Protein AF-A0A8J7VV98-F1 (afdb_monomer)

Radius of gyration: 13.64 Å; Cα contacts (8 Å, |Δi|>4): 137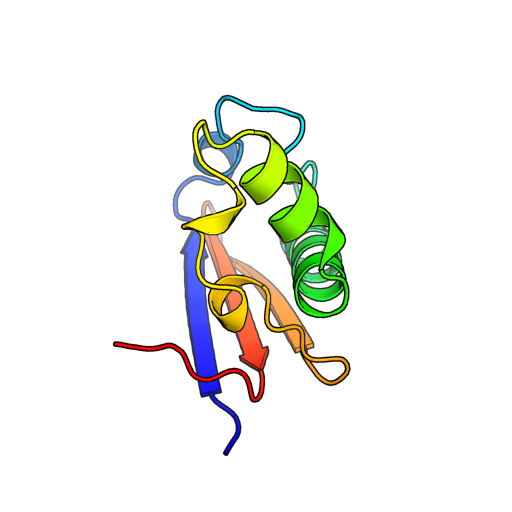; chains: 1; bounding box: 29×32×29 Å

Organism: NCBI:txid1776034

Mean predicted aligned error: 8.18 Å

Solvent-accessible surface area (backbone atoms only — not comparable to full-atom values): 5367 Å² total; per-residue (Å²): 116,76,39,76,48,77,50,73,36,72,48,66,71,70,60,42,47,97,47,75,92,80,28,66,82,52,90,46,30,54,51,40,16,51,54,50,26,51,47,38,46,33,46,63,60,46,51,55,55,36,68,70,41,96,57,46,85,78,52,62,68,75,81,42,64,57,31,82,81,35,44,42,49,34,43,69,53,93,74,24,34,38,34,42,36,39,29,63,62,81,79,85,127

Structure (mmCIF, N/CA/C/O backbone):
data_AF-A0A8J7VV98-F1
#
_entry.id   AF-A0A8J7VV98-F1
#
loop_
_atom_site.group_PDB
_atom_site.id
_atom_site.type_symbol
_atom_site.label_atom_id
_atom_site.label_alt_id
_atom_site.label_comp_id
_atom_site.label_asym_id
_atom_site.label_entity_id
_atom_site.label_seq_id
_atom_site.pdbx_PDB_ins_code
_atom_site.Cartn_x
_atom_site.Cartn_y
_atom_site.Cartn_z
_atom_site.occupancy
_atom_site.B_iso_or_equiv
_atom_site.auth_seq_id
_atom_site.auth_comp_id
_atom_site.auth_asym_id
_atom_site.auth_atom_id
_atom_site.pdbx_PDB_model_num
ATOM 1 N N . MET A 1 1 ? 16.374 -9.453 -6.148 1.00 63.03 1 MET A N 1
ATOM 2 C CA . MET A 1 1 ? 16.117 -10.058 -4.820 1.00 63.03 1 MET A CA 1
ATOM 3 C C . MET A 1 1 ? 14.751 -9.567 -4.372 1.00 63.03 1 MET A C 1
ATOM 5 O O . MET A 1 1 ? 14.462 -8.413 -4.636 1.00 63.03 1 MET A O 1
ATOM 9 N N . ALA A 1 2 ? 13.903 -10.421 -3.795 1.00 72.12 2 ALA A N 1
ATOM 10 C CA . ALA A 1 2 ? 12.597 -9.990 -3.292 1.00 72.12 2 ALA A CA 1
ATOM 11 C C . ALA A 1 2 ? 12.759 -9.393 -1.888 1.00 72.12 2 ALA A C 1
ATOM 13 O O . ALA A 1 2 ? 13.286 -10.060 -0.996 1.00 72.12 2 ALA A O 1
ATOM 14 N N . THR A 1 3 ? 12.320 -8.154 -1.716 1.00 81.25 3 THR A N 1
ATOM 15 C CA . THR A 1 3 ? 12.243 -7.433 -0.449 1.00 81.25 3 THR A CA 1
ATOM 16 C C . THR A 1 3 ? 10.917 -7.757 0.234 1.00 81.25 3 THR A C 1
ATOM 18 O O . THR A 1 3 ? 9.873 -7.896 -0.409 1.00 81.25 3 THR A O 1
ATOM 21 N N . ARG A 1 4 ? 10.957 -7.910 1.557 1.00 83.44 4 ARG A N 1
ATOM 22 C CA . ARG A 1 4 ? 9.774 -8.167 2.375 1.00 83.44 4 ARG A CA 1
ATOM 23 C C . ARG A 1 4 ? 9.603 -7.025 3.365 1.00 83.44 4 ARG A C 1
ATOM 25 O O . ARG A 1 4 ? 10.500 -6.786 4.169 1.00 83.44 4 ARG A O 1
ATOM 32 N N . PHE A 1 5 ? 8.466 -6.346 3.304 1.00 81.88 5 PHE A N 1
ATOM 33 C CA . PHE A 1 5 ? 8.085 -5.296 4.241 1.00 81.88 5 PHE A CA 1
ATOM 34 C C . PHE A 1 5 ? 6.940 -5.809 5.105 1.00 81.88 5 PHE A C 1
ATOM 36 O O . PHE A 1 5 ? 5.954 -6.321 4.585 1.00 81.88 5 PHE A O 1
ATOM 43 N N . MET A 1 6 ? 7.065 -5.663 6.421 1.00 79.94 6 MET A N 1
ATOM 44 C CA . MET A 1 6 ? 5.949 -5.876 7.341 1.00 79.94 6 MET A CA 1
ATOM 45 C C . MET A 1 6 ? 5.451 -4.520 7.806 1.00 79.94 6 MET A C 1
ATOM 47 O O . MET A 1 6 ? 6.206 -3.742 8.391 1.00 79.94 6 MET A O 1
ATOM 51 N N . VAL A 1 7 ? 4.179 -4.251 7.546 1.00 79.81 7 VAL A N 1
ATOM 52 C CA . VAL A 1 7 ? 3.491 -3.051 8.006 1.00 79.81 7 VAL A CA 1
ATOM 53 C C . VAL A 1 7 ? 2.436 -3.490 9.004 1.00 79.81 7 VAL A C 1
ATOM 55 O O . VAL A 1 7 ? 1.415 -4.069 8.643 1.00 79.81 7 VAL A O 1
ATOM 58 N N . SER A 1 8 ? 2.684 -3.211 10.279 1.00 77.81 8 SER A N 1
ATOM 59 C CA . SER A 1 8 ? 1.689 -3.412 11.325 1.00 77.81 8 SER A CA 1
ATOM 60 C C . SER A 1 8 ? 0.935 -2.104 11.550 1.00 77.81 8 SER A C 1
ATOM 62 O O . SER A 1 8 ? 1.520 -1.090 11.927 1.00 77.81 8 SER A O 1
ATOM 64 N N . LEU A 1 9 ? -0.376 -2.137 11.346 1.00 72.12 9 LEU A N 1
ATOM 65 C CA . LEU A 1 9 ? -1.311 -1.048 11.593 1.00 72.12 9 LEU A CA 1
ATOM 66 C C . LEU A 1 9 ? -2.010 -1.295 12.936 1.00 72.12 9 LEU A C 1
ATOM 68 O O . LEU A 1 9 ? -2.993 -2.038 12.986 1.00 72.12 9 LEU A O 1
ATOM 72 N N . PRO A 1 10 ? -1.529 -0.699 14.043 1.00 69.62 10 PRO A N 1
ATOM 73 C CA . PRO A 1 10 ? -2.172 -0.836 15.347 1.00 69.62 10 PRO A CA 1
ATOM 74 C C . PRO A 1 10 ? -3.539 -0.143 15.416 1.00 69.62 10 PRO A C 1
ATOM 76 O O . PRO A 1 10 ? -4.349 -0.527 16.247 1.00 69.62 10 PRO A O 1
ATOM 79 N N . ASN A 1 11 ? -3.792 0.846 14.548 1.00 65.81 11 ASN A N 1
ATOM 80 C CA . ASN A 1 11 ? -5.060 1.567 14.447 1.00 65.81 11 ASN A CA 1
ATOM 81 C C . ASN A 1 11 ? -5.502 1.650 12.974 1.00 65.81 11 ASN A C 1
ATOM 83 O O . ASN A 1 11 ? -5.006 2.515 12.248 1.00 65.81 11 ASN A O 1
ATOM 87 N N . PRO A 1 12 ? -6.433 0.796 12.513 1.00 62.69 12 PRO A N 1
ATOM 88 C CA . PRO A 1 12 ? -6.912 0.826 11.128 1.00 62.69 12 PRO A CA 1
ATOM 89 C C . PRO A 1 12 ? -7.644 2.133 10.783 1.00 62.69 12 PRO A C 1
ATOM 91 O O . PRO A 1 12 ? -7.633 2.562 9.635 1.00 62.69 12 PRO A O 1
ATOM 94 N N . GLU A 1 13 ? -8.222 2.814 11.776 1.00 62.06 13 GLU A N 1
ATOM 95 C CA . GLU A 1 13 ? -8.841 4.133 11.593 1.00 62.06 13 GLU A CA 1
ATOM 96 C C . GLU A 1 13 ? -7.809 5.225 11.280 1.00 62.06 13 GLU A C 1
ATOM 98 O O . GLU A 1 13 ? -8.092 6.120 10.493 1.00 62.06 13 GLU A O 1
ATOM 103 N N . ALA A 1 14 ? -6.589 5.119 11.820 1.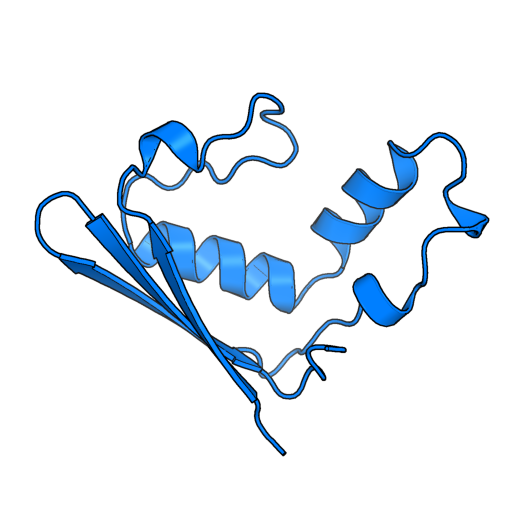00 60.88 14 ALA A N 1
ATOM 104 C CA . ALA A 1 14 ? -5.496 6.051 11.532 1.00 60.88 14 ALA A CA 1
ATOM 105 C C . ALA A 1 14 ? -4.834 5.796 10.166 1.00 60.88 14 ALA A C 1
ATOM 107 O O . ALA A 1 14 ? -4.162 6.676 9.637 1.00 60.88 14 ALA A O 1
ATOM 108 N N . ALA A 1 15 ? -5.030 4.606 9.585 1.00 56.88 15 ALA A N 1
ATOM 109 C CA . ALA A 1 15 ? -4.590 4.297 8.224 1.00 56.88 15 ALA A CA 1
ATOM 110 C C . ALA A 1 15 ? -5.443 5.013 7.161 1.00 56.88 15 ALA A C 1
ATOM 112 O O . ALA A 1 15 ? -5.015 5.156 6.015 1.00 56.88 15 ALA A O 1
ATOM 113 N N . ARG A 1 16 ? -6.635 5.495 7.541 1.00 63.47 16 ARG A N 1
ATOM 114 C CA . ARG A 1 16 ? -7.434 6.413 6.729 1.00 63.47 16 ARG A CA 1
ATOM 115 C C . ARG A 1 16 ? -6.881 7.813 6.943 1.00 63.47 16 ARG A C 1
ATOM 117 O O . ARG A 1 16 ? -7.313 8.544 7.831 1.00 63.47 16 ARG A O 1
ATOM 124 N N . GLY A 1 17 ? -5.872 8.158 6.153 1.00 57.88 17 GLY A N 1
ATOM 125 C CA . GLY A 1 17 ? -5.366 9.519 6.089 1.00 57.88 17 GLY A CA 1
ATOM 126 C C . GLY A 1 17 ? -6.481 10.545 5.810 1.00 57.88 17 GLY A C 1
ATOM 127 O O . GLY A 1 17 ? -7.576 10.194 5.355 1.00 57.88 17 GLY A O 1
ATOM 128 N N . PRO A 1 18 ? -6.208 11.835 6.056 1.00 54.97 18 PRO A N 1
ATOM 129 C CA . PRO A 1 18 ? -7.176 12.918 5.865 1.00 54.97 18 PRO A CA 1
ATOM 130 C C . PRO A 1 18 ? -7.664 13.056 4.414 1.00 54.97 18 PRO A C 1
ATOM 132 O O . PRO A 1 18 ? -8.711 13.656 4.184 1.00 54.97 18 PRO A O 1
ATOM 135 N N . ASP A 1 19 ? -6.930 12.490 3.451 1.00 60.78 19 ASP A N 1
ATOM 136 C CA . ASP A 1 19 ? -7.239 12.557 2.028 1.00 60.78 19 ASP A CA 1
ATOM 137 C C . ASP A 1 19 ? -7.958 11.283 1.548 1.00 60.78 19 ASP A C 1
ATOM 139 O O . ASP A 1 19 ? -7.316 10.249 1.344 1.00 60.78 19 ASP A O 1
ATOM 143 N N . PRO A 1 20 ? -9.286 11.311 1.319 1.00 64.56 20 PRO A N 1
ATOM 144 C CA . PRO A 1 20 ? -10.037 10.139 0.862 1.00 64.56 20 PRO A CA 1
ATOM 145 C C . PRO A 1 20 ? -9.600 9.651 -0.528 1.00 64.56 20 PRO A C 1
ATOM 147 O O . PRO A 1 20 ? -9.903 8.525 -0.904 1.00 64.56 20 PRO A O 1
ATOM 150 N N . ALA A 1 21 ? -8.886 10.482 -1.294 1.00 61.81 21 ALA A N 1
ATOM 151 C CA . ALA A 1 21 ? -8.331 10.123 -2.595 1.00 61.81 21 ALA A CA 1
ATOM 152 C C . ALA A 1 21 ? -7.084 9.221 -2.514 1.00 61.81 21 ALA A C 1
ATOM 154 O O . ALA A 1 21 ? -6.778 8.545 -3.498 1.00 61.81 21 ALA A O 1
ATOM 155 N N . LEU A 1 22 ? -6.382 9.228 -1.376 1.00 63.50 22 LEU A N 1
ATOM 156 C CA . LEU A 1 22 ? -5.182 8.423 -1.106 1.00 63.50 22 LEU A CA 1
ATOM 157 C C . LEU A 1 22 ? -5.392 7.410 0.027 1.00 63.50 22 LEU A C 1
ATOM 159 O O . LEU A 1 22 ? -4.524 6.579 0.283 1.00 63.50 22 LEU A O 1
ATOM 163 N N . SER A 1 23 ? -6.530 7.487 0.710 1.00 66.81 23 SER A N 1
ATOM 164 C CA . SER A 1 23 ? -6.885 6.580 1.790 1.00 66.81 23 SER A CA 1
ATOM 165 C C . SER A 1 23 ? -7.455 5.270 1.270 1.00 66.81 23 SER A C 1
ATOM 167 O O . SER A 1 23 ? -8.326 5.241 0.403 1.00 66.81 23 SER A O 1
ATOM 169 N N . PHE A 1 24 ? -7.008 4.183 1.888 1.00 67.19 24 PHE A N 1
ATOM 170 C CA . PHE A 1 24 ? -7.575 2.856 1.694 1.00 67.19 24 PHE A CA 1
ATOM 171 C C . PHE A 1 24 ? -8.958 2.786 2.348 1.00 67.19 24 PHE A C 1
ATOM 173 O O . PHE A 1 24 ? -9.142 3.202 3.498 1.00 67.19 24 PHE A O 1
ATOM 180 N N . SER A 1 25 ? -9.943 2.280 1.609 1.00 65.88 25 SER A N 1
ATOM 181 C CA . SER A 1 25 ? -11.332 2.195 2.082 1.00 65.88 25 SER A CA 1
ATOM 182 C C . SER A 1 25 ? -11.625 0.871 2.788 1.00 65.88 25 SER A C 1
ATOM 184 O O . SER A 1 25 ? -12.612 0.764 3.523 1.00 65.88 25 SER A O 1
ATOM 186 N N . ALA A 1 26 ? -10.774 -0.136 2.591 1.00 67.69 26 ALA A N 1
ATOM 187 C CA . ALA A 1 26 ? -10.928 -1.445 3.192 1.00 67.69 26 ALA A CA 1
ATOM 188 C C . ALA A 1 26 ? -10.955 -1.402 4.729 1.00 67.69 26 ALA A C 1
ATOM 190 O O . ALA A 1 26 ? -10.126 -0.784 5.396 1.00 67.69 26 ALA A O 1
ATOM 191 N N . VAL A 1 27 ? -11.930 -2.112 5.301 1.00 66.75 27 VAL A N 1
ATOM 192 C CA . VAL A 1 27 ? -12.102 -2.280 6.757 1.00 66.75 27 VAL A CA 1
ATOM 193 C C . VAL A 1 27 ? -11.464 -3.586 7.249 1.00 66.75 27 VAL A C 1
ATOM 195 O O . VAL A 1 27 ? -11.139 -3.728 8.426 1.00 66.75 27 VAL A O 1
ATOM 198 N N . SER A 1 28 ? -11.263 -4.536 6.338 1.00 74.19 28 SER A N 1
ATOM 199 C CA . SER A 1 28 ? -10.731 -5.871 6.610 1.00 74.19 28 SER A CA 1
ATOM 200 C C . SER A 1 28 ? -9.287 -5.987 6.130 1.00 74.19 28 SER A C 1
ATOM 202 O O . SER A 1 28 ? -8.910 -5.373 5.133 1.00 74.19 28 SER A O 1
ATOM 204 N N . ALA A 1 29 ? -8.491 -6.818 6.808 1.00 78.94 29 ALA A N 1
ATOM 205 C CA . ALA A 1 29 ? -7.086 -7.033 6.460 1.00 78.94 29 ALA A CA 1
ATOM 206 C C . ALA A 1 29 ? -6.895 -7.540 5.020 1.00 78.94 29 ALA A C 1
ATOM 208 O O . ALA A 1 29 ? -5.993 -7.072 4.332 1.00 78.94 29 ALA A O 1
ATOM 209 N N . GLU A 1 30 ? -7.760 -8.445 4.553 1.00 81.00 30 GLU A N 1
ATOM 210 C CA . GLU A 1 30 ? -7.728 -8.955 3.175 1.00 81.00 30 GLU A CA 1
ATOM 211 C C . GLU A 1 30 ? -8.016 -7.857 2.149 1.00 81.00 30 GLU A C 1
ATOM 213 O O . GLU A 1 30 ? -7.230 -7.674 1.228 1.00 81.00 30 GLU A O 1
ATOM 218 N N . GLY A 1 31 ? -9.067 -7.055 2.351 1.00 82.44 31 GLY A N 1
ATOM 219 C CA . GLY A 1 31 ? -9.377 -5.947 1.442 1.00 82.44 31 GLY A CA 1
ATOM 220 C C . GLY A 1 31 ? -8.256 -4.907 1.390 1.00 82.44 31 GLY A C 1
ATOM 221 O O . GLY A 1 31 ? -7.935 -4.399 0.322 1.00 82.44 31 GLY A O 1
ATOM 222 N N . PHE A 1 32 ? -7.608 -4.632 2.527 1.00 81.81 32 PHE A N 1
ATOM 223 C CA . PHE A 1 32 ? -6.464 -3.722 2.564 1.00 81.81 32 PHE A CA 1
ATOM 224 C C . PHE A 1 32 ? -5.281 -4.309 1.793 1.00 81.81 32 PHE A C 1
ATOM 226 O O . PHE A 1 32 ? -4.605 -3.596 1.057 1.00 81.81 32 PHE A O 1
ATOM 233 N N . ALA A 1 33 ? -5.039 -5.612 1.937 1.00 85.75 33 ALA A N 1
ATOM 234 C CA . ALA A 1 33 ? -4.002 -6.302 1.189 1.00 85.75 33 ALA A CA 1
ATOM 235 C C . ALA A 1 33 ? -4.276 -6.284 -0.318 1.00 85.75 33 ALA A C 1
ATOM 237 O O . ALA A 1 33 ? -3.365 -6.000 -1.086 1.00 85.75 33 ALA A O 1
ATOM 238 N N . GLU A 1 34 ? -5.516 -6.514 -0.748 1.00 85.00 34 GLU A N 1
ATOM 239 C CA . GLU A 1 34 ? -5.897 -6.422 -2.158 1.00 85.00 34 GLU A CA 1
ATOM 240 C C . GLU A 1 34 ? -5.734 -5.002 -2.711 1.00 85.00 34 GLU A C 1
ATOM 242 O O . GLU A 1 34 ? -5.125 -4.837 -3.769 1.00 85.00 34 GLU A O 1
ATOM 247 N N . GLU A 1 35 ? -6.211 -3.976 -1.995 1.00 84.12 35 GLU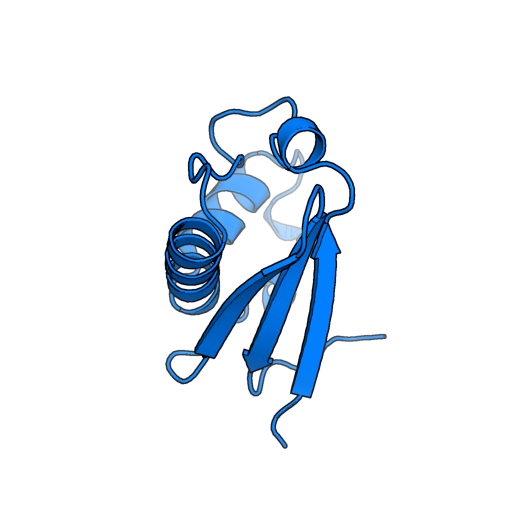 A N 1
ATOM 248 C CA . GLU A 1 35 ? -6.040 -2.578 -2.412 1.00 84.12 35 GLU A CA 1
ATOM 249 C C . GLU A 1 35 ? -4.557 -2.186 -2.467 1.00 84.12 35 GLU A C 1
ATOM 251 O O . GLU A 1 35 ? -4.116 -1.578 -3.443 1.00 84.12 35 GLU A O 1
ATOM 256 N N . LEU A 1 36 ? -3.762 -2.568 -1.463 1.00 82.62 36 LEU A N 1
ATOM 257 C CA . LEU A 1 36 ? -2.330 -2.280 -1.430 1.00 82.62 36 LEU A CA 1
ATOM 258 C C . LEU A 1 36 ? -1.579 -3.037 -2.529 1.00 82.62 36 LEU A C 1
ATOM 260 O O . LEU A 1 36 ? -0.702 -2.475 -3.178 1.00 82.62 36 LEU A O 1
ATOM 264 N N . GLN A 1 37 ? -1.940 -4.294 -2.783 1.00 87.00 37 GLN A N 1
ATOM 265 C CA . GLN A 1 37 ? -1.379 -5.077 -3.879 1.00 87.00 37 GLN A CA 1
ATOM 266 C C . GLN A 1 37 ? -1.707 -4.439 -5.229 1.00 87.00 37 GLN A C 1
ATOM 268 O O . GLN A 1 37 ? -0.826 -4.317 -6.078 1.00 87.00 37 GLN A O 1
ATOM 273 N N . ALA A 1 38 ? -2.952 -4.004 -5.435 1.00 84.62 38 ALA A N 1
ATOM 274 C CA . ALA A 1 38 ? -3.347 -3.291 -6.643 1.00 84.62 38 ALA A CA 1
ATOM 275 C C . ALA A 1 38 ? -2.568 -1.974 -6.793 1.00 84.62 38 ALA A C 1
ATOM 277 O O . ALA A 1 38 ? -2.096 -1.672 -7.888 1.00 84.62 38 ALA A O 1
ATOM 278 N N . ALA A 1 39 ? -2.360 -1.241 -5.697 1.00 80.25 39 ALA A N 1
ATOM 279 C CA . ALA A 1 39 ? -1.578 -0.007 -5.675 1.00 80.25 39 ALA A CA 1
ATOM 280 C C . ALA A 1 39 ? -0.071 -0.225 -5.918 1.00 80.25 39 ALA A C 1
ATOM 282 O O . ALA A 1 39 ? 0.576 0.635 -6.500 1.00 80.25 39 ALA A O 1
ATOM 283 N N . LEU A 1 40 ? 0.501 -1.366 -5.522 1.00 80.88 40 LEU A N 1
ATOM 284 C CA . LEU A 1 40 ? 1.899 -1.714 -5.826 1.00 80.88 40 LEU A CA 1
ATOM 285 C C . LEU A 1 40 ? 2.087 -2.181 -7.274 1.00 80.88 40 LEU A C 1
ATOM 287 O O . LEU A 1 40 ? 3.159 -2.008 -7.853 1.00 80.88 40 LEU A O 1
ATOM 291 N N . ARG A 1 41 ? 1.046 -2.773 -7.868 1.00 85.19 41 ARG A N 1
ATOM 292 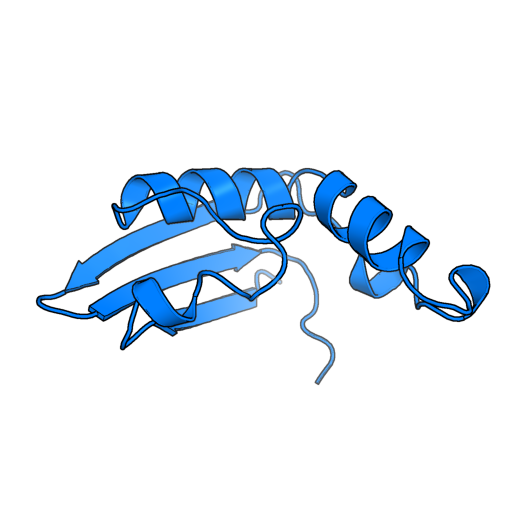C CA . ARG A 1 41 ? 1.047 -3.221 -9.268 1.00 85.19 41 ARG A CA 1
ATOM 293 C C . ARG A 1 41 ? 0.734 -2.101 -10.255 1.00 85.19 41 ARG A C 1
ATOM 295 O O . ARG A 1 41 ? 1.064 -2.235 -11.430 1.00 85.19 41 ARG A O 1
ATOM 302 N N . ALA A 1 42 ? 0.087 -1.027 -9.805 1.00 81.50 42 ALA A N 1
ATOM 303 C CA . ALA A 1 42 ? -0.341 0.079 -10.650 1.00 81.50 42 ALA A CA 1
ATOM 304 C C . ALA A 1 42 ? 0.190 1.421 -10.125 1.00 81.50 42 ALA A C 1
ATOM 306 O O . ALA A 1 42 ? -0.071 1.774 -8.979 1.00 81.50 42 ALA 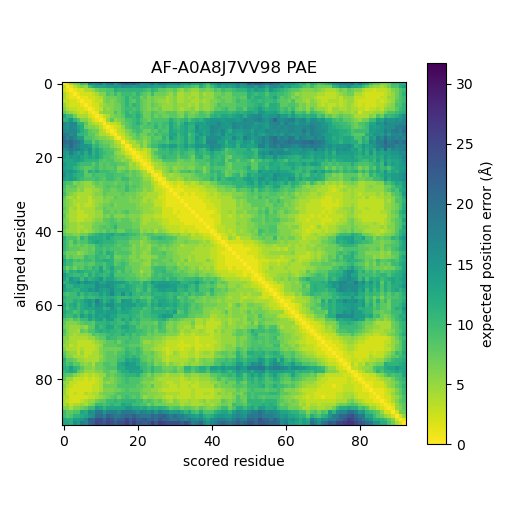A O 1
ATOM 307 N N . PRO A 1 43 ? 0.828 2.250 -10.969 1.00 78.31 43 PRO A N 1
ATOM 308 C CA . PRO A 1 43 ? 1.430 3.503 -10.512 1.00 78.31 43 PRO A CA 1
ATOM 309 C C . PRO A 1 43 ? 0.382 4.587 -10.227 1.00 78.31 43 PRO A C 1
ATOM 311 O O . PRO A 1 43 ? 0.733 5.676 -9.791 1.00 78.31 43 PRO A O 1
ATOM 314 N N . ALA A 1 44 ? -0.908 4.300 -10.423 1.00 79.62 44 ALA A N 1
ATOM 315 C CA . ALA A 1 44 ? -1.996 5.269 -10.358 1.00 79.62 44 ALA A CA 1
ATOM 316 C C . ALA A 1 44 ? -2.088 6.013 -9.013 1.00 79.62 44 ALA A C 1
ATOM 318 O O . ALA A 1 44 ? -2.389 7.207 -8.992 1.00 79.62 44 ALA A O 1
ATOM 319 N N . LEU A 1 45 ? -1.826 5.334 -7.887 1.00 76.62 45 LEU A N 1
ATOM 320 C CA . LEU A 1 45 ? -1.829 5.973 -6.565 1.00 76.62 45 LEU A CA 1
ATOM 321 C C . LEU A 1 45 ? -0.664 6.967 -6.441 1.00 76.62 45 LEU A C 1
ATOM 323 O O . LEU A 1 45 ? -0.854 8.106 -6.012 1.00 76.62 45 LEU A O 1
ATOM 327 N N . PHE A 1 46 ? 0.525 6.544 -6.876 1.00 78.00 46 PHE A N 1
ATOM 328 C CA . PHE A 1 46 ? 1.719 7.376 -6.879 1.00 78.00 46 PHE A CA 1
ATOM 329 C C . PHE A 1 46 ? 1.584 8.557 -7.839 1.00 78.00 46 PHE A C 1
ATOM 331 O O . PHE A 1 46 ? 1.926 9.673 -7.473 1.00 78.00 46 PHE A O 1
ATOM 338 N N . GLU A 1 47 ? 1.039 8.351 -9.038 1.00 80.50 47 GLU A N 1
ATOM 339 C CA . GLU A 1 47 ? 0.804 9.418 -10.011 1.00 80.50 47 GLU A CA 1
ATOM 340 C C . GLU A 1 47 ? -0.187 10.458 -9.483 1.00 80.50 47 GLU A C 1
ATOM 342 O O . GLU A 1 47 ? 0.067 11.654 -9.618 1.00 80.50 47 GLU A O 1
ATOM 347 N N . ARG A 1 48 ? -1.274 10.035 -8.818 1.00 81.81 48 ARG A N 1
ATOM 348 C CA . ARG A 1 48 ? -2.211 10.970 -8.168 1.00 81.81 48 ARG A CA 1
ATOM 349 C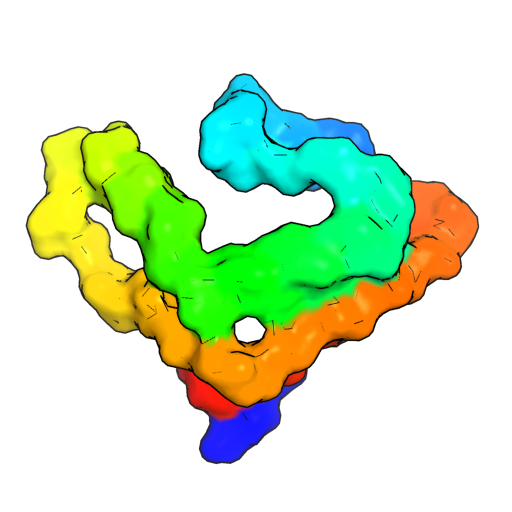 C . ARG A 1 48 ? -1.535 11.765 -7.058 1.00 81.81 48 ARG A C 1
ATOM 351 O O . ARG A 1 48 ? -1.667 12.984 -7.033 1.00 81.81 48 ARG A O 1
ATOM 358 N N . TRP A 1 49 ? -0.793 11.102 -6.171 1.00 83.75 49 TRP A N 1
ATOM 359 C CA . TRP A 1 49 ? -0.059 11.784 -5.103 1.00 83.75 49 TRP A CA 1
ATOM 360 C C . TRP A 1 49 ? 1.004 12.740 -5.657 1.00 83.75 49 TRP A C 1
ATOM 362 O O . TRP A 1 49 ? 1.114 13.874 -5.197 1.00 83.75 49 TRP A O 1
ATOM 372 N N . ARG A 1 50 ? 1.743 12.313 -6.683 1.00 80.88 50 ARG A N 1
ATOM 373 C CA . ARG A 1 50 ? 2.764 13.108 -7.368 1.00 80.88 50 ARG A CA 1
ATOM 374 C C . ARG A 1 50 ? 2.163 14.360 -7.997 1.00 80.88 50 ARG A C 1
ATOM 376 O O . ARG A 1 50 ? 2.727 15.431 -7.833 1.00 80.88 50 ARG A O 1
ATOM 383 N N . GLN A 1 51 ? 1.013 14.252 -8.662 1.00 82.75 51 GLN A N 1
ATOM 384 C CA . GLN A 1 51 ? 0.312 15.405 -9.244 1.00 82.75 51 GLN A CA 1
ATOM 385 C C . GLN A 1 51 ? -0.237 16.383 -8.198 1.00 82.75 51 GLN A C 1
ATOM 387 O O . GLN A 1 51 ? -0.457 17.548 -8.515 1.00 82.75 51 GLN A O 1
ATOM 392 N N . MET A 1 52 ? -0.467 15.926 -6.965 1.00 83.00 52 MET A N 1
ATOM 393 C CA . MET A 1 52 ? -0.862 16.793 -5.851 1.00 83.00 52 MET A CA 1
ATOM 394 C C . MET A 1 52 ? 0.318 17.551 -5.234 1.00 83.00 52 MET A C 1
ATOM 396 O O . MET A 1 52 ? 0.094 18.505 -4.489 1.00 83.00 52 MET A O 1
ATOM 400 N N . GLN A 1 53 ? 1.560 17.135 -5.501 1.00 81.38 53 GLN A N 1
ATOM 401 C CA . GLN A 1 53 ? 2.732 17.855 -5.018 1.00 81.38 53 GLN A CA 1
ATOM 402 C C . GLN A 1 53 ? 2.915 19.169 -5.792 1.00 81.38 53 GLN A C 1
ATOM 404 O O . GLN A 1 53 ? 2.641 19.217 -6.992 1.00 81.38 53 GLN A O 1
ATOM 409 N N . PRO A 1 54 ? 3.406 20.234 -5.132 1.00 78.44 54 PRO A N 1
ATOM 410 C CA . PRO A 1 54 ? 3.668 21.516 -5.785 1.00 78.44 54 PRO A CA 1
ATOM 411 C C . PRO A 1 54 ? 4.697 21.412 -6.924 1.00 78.44 54 PRO A C 1
ATOM 413 O O . PRO A 1 54 ? 4.593 22.162 -7.891 1.00 78.44 54 PRO A O 1
ATOM 416 N N . GLU A 1 55 ? 5.638 20.463 -6.845 1.00 79.50 55 GLU A N 1
ATOM 417 C CA . GLU A 1 55 ? 6.671 20.225 -7.863 1.00 79.50 55 GLU A CA 1
ATOM 418 C C . GLU A 1 55 ? 6.710 18.739 -8.268 1.00 79.50 55 GLU A C 1
ATOM 420 O O . GLU A 1 55 ? 7.520 17.962 -7.759 1.00 79.50 55 GLU A O 1
ATOM 425 N N . PRO A 1 56 ? 5.826 18.297 -9.183 1.00 76.75 56 PRO A N 1
ATOM 426 C CA . PRO A 1 56 ? 5.739 16.895 -9.587 1.00 76.75 56 PRO A CA 1
ATOM 427 C C . PRO A 1 56 ? 6.991 16.404 -10.327 1.00 76.75 56 PRO A C 1
ATOM 429 O O . PRO A 1 56 ? 7.287 15.214 -10.287 1.00 76.75 56 PRO A O 1
ATOM 432 N N . ASP A 1 57 ? 7.740 17.267 -11.012 1.00 76.94 57 ASP A N 1
ATOM 433 C CA . ASP A 1 57 ? 8.971 16.884 -11.719 1.00 76.94 57 ASP A CA 1
ATOM 434 C C . ASP A 1 57 ? 10.164 16.637 -10.780 1.00 76.94 57 ASP A C 1
ATOM 436 O O . ASP A 1 57 ? 11.034 15.838 -11.120 1.00 76.94 57 ASP A O 1
ATOM 440 N N . GLU A 1 58 ? 10.175 17.231 -9.579 1.00 80.69 58 GLU A N 1
ATOM 441 C CA . GLU A 1 58 ? 11.183 16.937 -8.544 1.00 80.69 58 GLU A CA 1
ATOM 442 C C . GLU A 1 58 ? 10.922 15.612 -7.815 1.00 80.69 58 GLU A C 1
ATOM 444 O O . GLU A 1 58 ? 11.816 15.041 -7.185 1.00 80.69 58 GLU A O 1
ATOM 449 N N . VAL A 1 59 ? 9.702 15.081 -7.912 1.00 77.75 59 VAL A N 1
ATOM 450 C CA . VAL A 1 59 ? 9.363 13.788 -7.324 1.00 77.75 59 VAL A CA 1
ATOM 451 C C . VAL A 1 59 ? 10.087 12.678 -8.083 1.00 77.75 59 VAL A C 1
ATOM 453 O O . VAL A 1 59 ? 9.834 12.432 -9.265 1.00 77.75 59 VAL A O 1
ATOM 456 N N . ASN A 1 60 ? 10.949 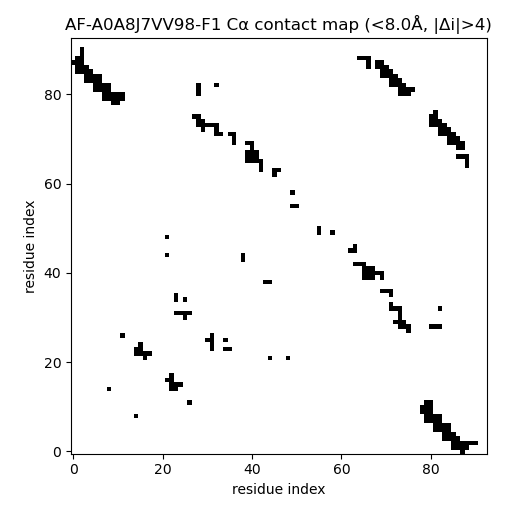11.954 -7.371 1.00 74.12 60 ASN A N 1
ATOM 457 C CA . ASN A 1 60 ? 11.728 10.862 -7.935 1.00 74.12 60 ASN A CA 1
ATOM 458 C C . ASN A 1 60 ? 10.802 9.775 -8.532 1.00 74.12 60 ASN A C 1
ATOM 460 O O . ASN A 1 60 ? 10.043 9.153 -7.784 1.00 74.12 60 ASN A O 1
ATOM 464 N N . PRO A 1 61 ? 10.874 9.481 -9.845 1.00 69.56 61 PRO A N 1
ATOM 465 C CA . PRO A 1 61 ? 10.047 8.450 -10.470 1.00 69.56 61 PRO A CA 1
ATOM 466 C C . PRO A 1 61 ? 10.330 7.045 -9.920 1.00 69.56 61 PRO A C 1
ATOM 468 O O . PRO A 1 61 ? 9.469 6.175 -10.025 1.00 69.56 61 PRO A O 1
ATOM 471 N N . ALA A 1 62 ? 11.488 6.825 -9.287 1.00 67.81 62 ALA A N 1
ATOM 472 C CA . ALA A 1 62 ? 11.793 5.576 -8.594 1.00 67.81 62 ALA A CA 1
ATOM 473 C C . ALA A 1 62 ? 10.867 5.314 -7.390 1.00 67.81 62 ALA A C 1
ATOM 475 O O . ALA A 1 62 ? 10.637 4.157 -7.055 1.00 67.81 62 ALA A O 1
ATOM 476 N N . LEU A 1 63 ? 10.279 6.355 -6.783 1.00 67.44 63 LEU A N 1
ATOM 477 C CA . LEU A 1 63 ? 9.269 6.204 -5.723 1.00 67.44 63 LEU A CA 1
ATOM 478 C C . LEU A 1 63 ? 7.933 5.658 -6.258 1.00 67.44 63 LEU A C 1
ATOM 480 O O . LEU A 1 63 ? 7.140 5.117 -5.495 1.00 67.44 63 LEU A O 1
ATOM 484 N N . GLY A 1 64 ? 7.697 5.788 -7.567 1.00 70.06 64 GLY A N 1
ATOM 485 C CA . GLY A 1 64 ? 6.542 5.237 -8.276 1.00 70.06 64 GLY A CA 1
ATOM 486 C C . GLY A 1 64 ? 6.823 3.915 -8.968 1.00 70.06 64 GLY A C 1
ATOM 487 O O . GLY A 1 64 ? 6.048 3.507 -9.835 1.00 70.06 64 GLY A O 1
ATOM 488 N N . ALA A 1 65 ? 7.952 3.276 -8.656 1.00 74.19 65 ALA A N 1
ATOM 489 C CA . ALA A 1 65 ? 8.263 1.972 -9.200 1.00 74.19 65 ALA A CA 1
ATOM 490 C C . ALA A 1 65 ? 7.167 0.982 -8.788 1.00 74.19 65 ALA A C 1
ATOM 492 O O . ALA A 1 65 ? 6.756 0.921 -7.631 1.00 74.19 65 ALA A O 1
ATOM 493 N N . THR A 1 66 ? 6.672 0.232 -9.765 1.00 81.44 66 THR A N 1
ATOM 494 C CA . THR A 1 66 ? 5.606 -0.751 -9.576 1.00 81.44 66 THR A CA 1
ATOM 495 C C . THR A 1 66 ? 6.133 -2.128 -9.882 1.00 81.44 66 THR A C 1
ATOM 497 O O . THR A 1 66 ? 7.055 -2.305 -10.680 1.00 81.44 66 THR A O 1
ATOM 500 N N . ASP A 1 67 ? 5.547 -3.112 -9.224 1.00 82.25 67 ASP A N 1
ATOM 501 C CA . ASP A 1 67 ? 5.975 -4.491 -9.334 1.00 82.25 67 ASP A CA 1
ATOM 502 C C . ASP A 1 67 ? 4.762 -5.375 -9.588 1.00 82.25 67 ASP A C 1
ATOM 504 O O . ASP A 1 67 ? 3.906 -5.559 -8.726 1.00 82.25 67 ASP A O 1
ATOM 508 N N . ALA A 1 68 ? 4.672 -5.903 -10.809 1.00 80.44 68 ALA A N 1
ATOM 509 C CA . ALA A 1 68 ? 3.548 -6.730 -11.241 1.00 80.44 68 ALA A CA 1
ATOM 510 C C . ALA A 1 68 ? 3.457 -8.052 -10.455 1.00 80.44 68 ALA A C 1
ATOM 512 O O . ALA A 1 68 ? 2.363 -8.600 -10.310 1.00 80.44 68 ALA A O 1
ATOM 513 N N . ASP A 1 69 ? 4.589 -8.535 -9.928 1.00 82.62 69 ASP A N 1
ATOM 514 C CA . ASP A 1 69 ? 4.673 -9.736 -9.089 1.00 82.62 69 ASP A CA 1
ATOM 515 C C . ASP A 1 69 ? 4.474 -9.424 -7.594 1.00 82.62 69 ASP A C 1
ATOM 517 O O . ASP A 1 69 ? 4.463 -10.335 -6.762 1.00 82.62 69 ASP A O 1
ATOM 521 N N . ALA A 1 70 ? 4.263 -8.148 -7.234 1.00 85.25 70 ALA A N 1
ATOM 522 C CA . ALA A 1 70 ? 4.042 -7.764 -5.850 1.00 85.25 70 ALA A CA 1
ATOM 523 C C . ALA A 1 70 ? 2.846 -8.529 -5.284 1.00 85.25 70 ALA A C 1
ATOM 525 O O . ALA A 1 70 ? 1.767 -8.610 -5.893 1.00 85.25 70 ALA A O 1
ATOM 526 N N . THR A 1 71 ? 3.058 -9.097 -4.104 1.00 87.69 71 THR A N 1
ATOM 527 C CA . THR A 1 71 ? 2.054 -9.837 -3.350 1.00 87.69 71 THR A CA 1
ATOM 528 C C . THR A 1 71 ? 1.928 -9.229 -1.970 1.00 87.69 71 THR A C 1
ATOM 530 O O . THR A 1 71 ? 2.928 -8.927 -1.321 1.00 87.69 71 THR A O 1
ATOM 533 N N . VAL A 1 72 ? 0.691 -9.030 -1.527 1.00 88.38 72 VAL A N 1
ATOM 534 C CA . VAL A 1 72 ? 0.407 -8.520 -0.187 1.00 88.38 72 VAL A CA 1
ATOM 535 C C . VAL A 1 72 ? -0.499 -9.512 0.515 1.00 88.38 72 VAL A C 1
ATOM 537 O O . VAL A 1 72 ? -1.527 -9.913 -0.025 1.00 88.38 72 VAL A O 1
ATOM 540 N N . ALA A 1 73 ? -0.117 -9.912 1.721 1.00 88.56 73 ALA A N 1
ATOM 541 C CA . ALA A 1 73 ? -0.920 -10.758 2.585 1.00 88.56 73 ALA A CA 1
ATOM 542 C C . ALA A 1 73 ? -1.323 -9.971 3.830 1.00 88.56 73 ALA A C 1
ATOM 544 O O . ALA A 1 73 ? -0.476 -9.562 4.621 1.00 88.56 73 ALA A O 1
ATOM 545 N N . GLY A 1 74 ? -2.625 -9.765 4.009 1.00 86.50 74 GLY A N 1
ATOM 546 C CA . GLY A 1 74 ? -3.174 -9.108 5.187 1.00 86.50 74 GLY A CA 1
ATOM 547 C C . GLY A 1 74 ? -3.674 -10.120 6.202 1.00 86.50 74 GLY A C 1
ATOM 548 O O . GLY A 1 74 ? -4.410 -11.040 5.865 1.00 86.50 74 GLY A O 1
ATOM 549 N N . SER A 1 75 ? -3.290 -9.9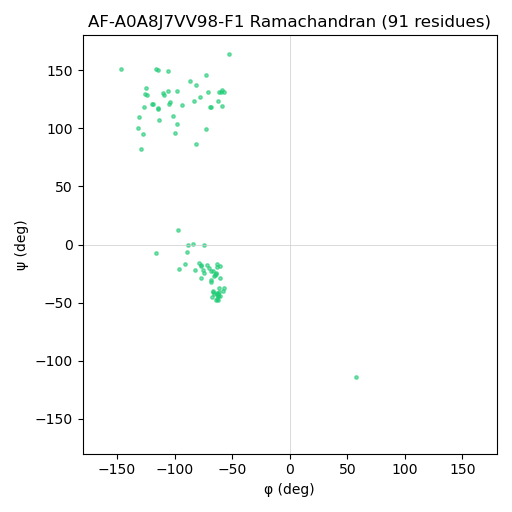42 7.460 1.00 86.12 75 SER A N 1
ATOM 550 C CA . SER A 1 75 ? -3.761 -10.734 8.593 1.00 86.12 75 SER A CA 1
ATOM 551 C C . SER A 1 75 ? -4.306 -9.815 9.679 1.00 86.12 75 SER A C 1
ATOM 553 O O . SER A 1 75 ? -3.581 -8.997 10.244 1.00 86.12 75 SER A O 1
ATOM 555 N N . GLN A 1 76 ? -5.591 -9.953 10.004 1.00 81.94 76 GLN A N 1
ATOM 556 C CA . GLN A 1 76 ? -6.178 -9.248 11.141 1.00 81.94 76 GLN A CA 1
ATOM 557 C C . GLN A 1 76 ? -5.794 -9.968 12.438 1.00 81.94 76 GLN A C 1
ATOM 559 O O . GLN A 1 76 ? -5.995 -11.174 12.576 1.00 81.94 76 GLN A O 1
ATOM 564 N N . ARG A 1 77 ? -5.225 -9.230 13.391 1.00 78.19 77 ARG A N 1
ATOM 565 C CA . ARG A 1 77 ? -4.800 -9.714 14.709 1.00 78.19 77 ARG A CA 1
ATOM 566 C C . ARG A 1 77 ? -5.414 -8.823 15.776 1.00 78.19 77 ARG A C 1
ATOM 568 O O . ARG A 1 77 ? -4.864 -7.775 16.107 1.00 78.19 77 ARG A O 1
ATOM 575 N N . ASP A 1 78 ? -6.555 -9.250 16.305 1.00 78.31 78 ASP A N 1
ATOM 576 C CA . ASP A 1 78 ? -7.311 -8.509 17.316 1.00 78.31 78 ASP A CA 1
ATOM 577 C C . ASP A 1 78 ? -7.675 -7.099 16.808 1.00 78.31 78 ASP A C 1
ATOM 579 O O . ASP A 1 78 ? -8.427 -6.959 15.847 1.00 78.31 78 ASP A O 1
ATOM 583 N N . LEU A 1 79 ? -7.118 -6.055 17.426 1.00 76.50 79 LEU A N 1
ATOM 584 C CA . LEU A 1 79 ? -7.342 -4.648 17.079 1.00 76.50 79 LEU A CA 1
ATOM 585 C C . LEU A 1 79 ? -6.371 -4.112 16.017 1.00 76.50 79 LEU A C 1
ATOM 587 O O . LEU A 1 79 ? -6.530 -2.980 15.565 1.00 76.50 79 LEU A O 1
ATOM 591 N N . ARG A 1 80 ? -5.367 -4.901 15.616 1.00 76.88 80 ARG A N 1
ATOM 592 C CA . ARG A 1 80 ? -4.345 -4.486 14.652 1.00 76.88 80 ARG A CA 1
ATOM 593 C C . ARG A 1 80 ? -4.427 -5.284 13.360 1.00 76.88 80 ARG A C 1
ATOM 595 O O . ARG A 1 80 ? -4.798 -6.456 13.353 1.00 76.88 80 ARG A O 1
ATOM 602 N N . ILE A 1 81 ? -4.031 -4.659 12.264 1.00 82.19 81 ILE A N 1
ATOM 603 C CA . ILE A 1 81 ? -3.864 -5.325 10.972 1.00 82.19 81 ILE A CA 1
ATOM 604 C C . ILE A 1 81 ? -2.370 -5.479 10.727 1.00 82.19 81 ILE A C 1
ATOM 606 O O . ILE A 1 81 ? -1.615 -4.533 10.914 1.00 82.19 81 ILE A O 1
ATOM 610 N N . ASP A 1 82 ? -1.938 -6.669 10.341 1.00 85.25 82 ASP A N 1
ATOM 611 C CA . ASP A 1 82 ? -0.572 -6.925 9.907 1.00 85.25 82 ASP A CA 1
ATOM 612 C C . ASP A 1 82 ? -0.575 -7.179 8.404 1.00 85.25 82 ASP A C 1
ATOM 614 O O . ASP A 1 82 ? -1.383 -7.966 7.909 1.00 85.25 82 ASP A O 1
ATOM 618 N N . LEU A 1 83 ? 0.282 -6.476 7.677 1.00 84.44 83 LEU A N 1
ATOM 619 C CA . LEU A 1 83 ? 0.396 -6.576 6.231 1.00 84.44 83 LEU A CA 1
ATOM 620 C C . LEU A 1 83 ? 1.806 -7.027 5.899 1.00 84.44 83 LEU A C 1
ATOM 622 O O . LEU A 1 83 ? 2.781 -6.351 6.226 1.00 84.44 83 LEU A O 1
ATOM 626 N N . ASP A 1 84 ? 1.896 -8.156 5.220 1.00 89.31 84 ASP A N 1
ATOM 627 C CA . ASP A 1 84 ? 3.137 -8.677 4.688 1.00 89.31 84 ASP A CA 1
ATOM 628 C C . ASP A 1 84 ? 3.207 -8.382 3.198 1.00 89.31 84 ASP A C 1
ATOM 630 O O . ASP A 1 84 ? 2.443 -8.928 2.404 1.00 89.31 84 ASP A O 1
ATOM 634 N N . ILE A 1 85 ? 4.106 -7.487 2.821 1.00 88.06 85 ILE A N 1
ATOM 635 C CA . ILE A 1 85 ? 4.301 -7.057 1.445 1.00 88.06 85 ILE A CA 1
ATOM 636 C C . ILE A 1 85 ? 5.565 -7.725 0.941 1.00 88.06 85 ILE A C 1
ATOM 638 O O . ILE A 1 85 ? 6.651 -7.539 1.493 1.00 88.06 85 ILE A O 1
ATOM 642 N N . ARG A 1 86 ? 5.439 -8.475 -0.144 1.00 88.50 86 ARG A N 1
ATOM 643 C CA . ARG A 1 86 ? 6.557 -9.074 -0.853 1.00 88.50 86 ARG A CA 1
ATOM 644 C C . ARG A 1 86 ? 6.646 -8.435 -2.224 1.00 88.50 86 ARG A C 1
ATOM 646 O O . ARG A 1 86 ? 5.734 -8.559 -3.034 1.00 88.50 86 ARG A O 1
ATOM 653 N N . THR A 1 87 ? 7.756 -7.759 -2.475 1.00 85.75 87 THR A N 1
ATOM 654 C CA . THR A 1 87 ? 7.988 -7.055 -3.732 1.00 85.75 87 THR A CA 1
ATOM 655 C C . THR A 1 87 ? 9.459 -7.102 -4.102 1.00 85.75 87 THR A C 1
ATOM 657 O O . THR A 1 87 ? 10.317 -7.175 -3.230 1.00 85.75 87 THR A O 1
ATOM 660 N N . VAL A 1 88 ? 9.788 -7.072 -5.388 1.00 83.44 88 VAL A N 1
ATOM 661 C CA . VAL A 1 88 ? 11.186 -6.908 -5.823 1.00 83.44 88 VAL A CA 1
ATOM 662 C C . VAL A 1 88 ? 11.625 -5.446 -5.875 1.00 83.44 88 VAL A C 1
ATOM 664 O O . VAL A 1 88 ? 12.780 -5.178 -6.211 1.00 83.44 88 VAL A O 1
ATOM 667 N N . LEU A 1 89 ? 10.733 -4.512 -5.525 1.00 76.19 89 LEU A N 1
ATOM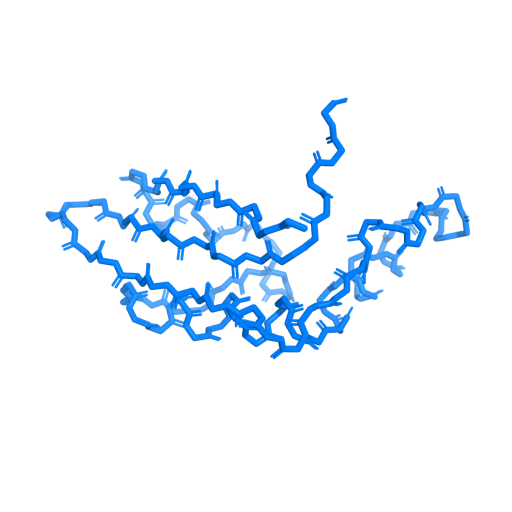 668 C CA . LEU A 1 89 ? 11.071 -3.100 -5.434 1.00 76.19 89 LEU A CA 1
ATOM 669 C C . LEU A 1 89 ? 12.155 -2.883 -4.367 1.00 76.19 89 LEU A C 1
ATOM 671 O O . LEU A 1 89 ? 12.047 -3.409 -3.248 1.00 76.19 89 LEU A O 1
ATOM 675 N N . PRO A 1 90 ? 13.219 -2.134 -4.699 1.00 64.56 90 PRO A N 1
ATOM 676 C CA . PRO A 1 90 ? 14.184 -1.714 -3.703 1.00 64.56 90 PRO A CA 1
ATOM 677 C C . PRO A 1 90 ? 13.492 -0.714 -2.771 1.00 64.56 90 PRO A C 1
ATOM 679 O O . PRO A 1 90 ? 13.033 0.336 -3.209 1.00 64.56 90 PRO A O 1
ATOM 682 N N . GLY A 1 91 ? 13.400 -1.046 -1.482 1.00 55.00 91 GLY A N 1
ATOM 683 C CA . GLY A 1 91 ? 13.193 -0.017 -0.467 1.00 55.00 91 GLY A CA 1
ATOM 684 C C . GLY A 1 91 ? 14.503 0.727 -0.339 1.00 55.00 91 GLY A C 1
ATOM 685 O O . GLY A 1 91 ? 15.430 0.194 0.267 1.00 55.00 91 GLY A O 1
ATOM 686 N N . ASP A 1 92 ? 14.610 1.882 -0.984 1.00 48.50 92 ASP A N 1
ATOM 687 C CA . ASP A 1 92 ? 15.765 2.752 -0.794 1.00 48.50 92 ASP A CA 1
ATOM 688 C C . ASP A 1 92 ? 15.777 3.188 0.681 1.00 48.50 92 ASP A C 1
ATOM 690 O O . ASP A 1 92 ? 14.749 3.624 1.209 1.00 48.50 92 ASP A O 1
ATOM 694 N N . ASN A 1 93 ? 16.890 2.914 1.367 1.00 38.44 93 ASN A N 1
ATOM 695 C CA . ASN A 1 93 ? 17.068 3.145 2.802 1.00 38.44 93 ASN A CA 1
ATOM 696 C C . ASN A 1 93 ? 17.599 4.546 3.077 1.00 38.44 93 ASN A C 1
ATOM 698 O O . ASN A 1 93 ? 18.557 4.941 2.377 1.00 38.44 93 ASN A O 1
#

Nearest PDB structures (foldseek):
  4n2p-assembly1_A  TM=4.639E-01  e=7.108E-01  Pyrococcus horikoshii OT3
  2cgh-assembly1_A  TM=3.840E-01  e=3.035E+00  Mycobacterium tuberculosis H37Rv
  2cgh-assembly2_B  TM=6.905E-01  e=7.820E+00  Mycobacterium tuberculosis H37Rv
  3l2z-assembly1_A  TM=3.715E-01  e=7.342E+00  Mycobacterium tuberculosis H37Rv

Foldseek 3Di:
DKDKDKDKALALVVQQPPDVLLGQPDPAQVSSQVVVLVCQQDLVSVVVVLVVDPCSVPPDCLVSHHANPWGWDWDDDPSMIMIIIIGPRDPDD

Sequence (93 aa):
MATRFMVSLPNPEAARGPDPALSFSAVSAEGFAEELQAALRAPALFERWRQMQPEPDEVNPALGATDADATVAGSQRDLRIDLDIRTVLPGDN

pLDDT: mean 75.88, std 10.01, range [38.44, 89.31]

Secondary structure (DSSP, 8-state):
--EEEEEEES-TTTTS-S-TTTS----SHHHHHHHHHHHHH-THHHHHHHHHSS-TTTS-GGGG---TT-EEEEEEETTEEEEEEEESS----